Protein AF-A0A2I0SZQ5-F1 (afdb_monomer_lite)

Secondary structure (DSSP, 8-state):
--EEEEEPPPTT--HHHHHHHHHHHHHHHTEEEEE-PPTTSTT--S---HHHHHHHHHHHHHHHHH-

Structure (mmCIF, N/CA/C/O backbone):
data_AF-A0A2I0SZQ5-F1
#
_entry.id   AF-A0A2I0SZQ5-F1
#
loop_
_atom_site.group_PDB
_atom_site.id
_atom_site.type_symbol
_atom_site.label_atom_id
_atom_site.label_alt_id
_atom_site.label_comp_id
_atom_site.label_asym_id
_atom_site.label_entity_id
_atom_site.label_seq_id
_atom_site.pdbx_PDB_ins_code
_atom_site.Cartn_x
_atom_site.Cartn_y
_atom_site.Cartn_z
_atom_site.occupancy
_atom_site.B_iso_or_equiv
_atom_site.auth_seq_id
_atom_site.auth_comp_id
_atom_site.auth_asym_id
_atom_site.auth_atom_id
_atom_site.pdbx_PDB_model_num
ATOM 1 N N . MET A 1 1 ? -16.725 1.662 16.779 1.00 53.38 1 MET A N 1
ATOM 2 C CA . MET A 1 1 ? -16.092 1.918 15.470 1.00 53.38 1 MET A CA 1
ATOM 3 C C . MET A 1 1 ? -14.630 1.525 15.560 1.00 53.38 1 MET A C 1
ATOM 5 O O . MET A 1 1 ? -13.958 2.049 16.436 1.00 53.38 1 MET A O 1
ATOM 9 N N . SER A 1 2 ? -14.158 0.614 14.707 1.00 78.19 2 SER A N 1
ATOM 10 C CA . SER A 1 2 ? -12.717 0.443 14.486 1.00 78.19 2 SER A CA 1
ATOM 11 C C . SER A 1 2 ? -12.308 1.414 13.383 1.00 78.19 2 SER A C 1
ATOM 13 O O . SER A 1 2 ? -12.921 1.405 12.315 1.00 78.19 2 SER A O 1
ATOM 15 N N . TYR A 1 3 ? -11.340 2.287 13.648 1.00 89.69 3 TYR A N 1
ATOM 16 C CA . TYR A 1 3 ? -10.747 3.119 12.605 1.00 89.69 3 TYR A CA 1
ATOM 17 C C . TYR A 1 3 ? -9.697 2.295 11.862 1.00 89.69 3 TYR A C 1
ATOM 19 O O . TYR A 1 3 ? -8.998 1.482 12.467 1.00 89.69 3 TYR A O 1
ATOM 27 N N . THR A 1 4 ? -9.585 2.501 10.552 1.00 92.56 4 THR A N 1
ATOM 28 C CA . THR A 1 4 ? -8.546 1.864 9.740 1.00 92.56 4 THR A CA 1
ATOM 29 C C . THR A 1 4 ? -7.670 2.935 9.119 1.00 92.56 4 THR A C 1
ATOM 31 O O . THR A 1 4 ? -8.176 3.874 8.506 1.00 92.56 4 THR A O 1
ATOM 34 N N . VAL A 1 5 ? -6.359 2.797 9.284 1.00 91.50 5 VAL A N 1
ATOM 35 C CA . VAL A 1 5 ? -5.359 3.670 8.676 1.00 91.50 5 VAL A CA 1
ATOM 36 C C . VAL A 1 5 ? -4.896 3.034 7.373 1.00 91.50 5 VAL A C 1
ATOM 38 O O . VAL A 1 5 ? -4.320 1.946 7.383 1.00 91.50 5 VAL A O 1
ATOM 41 N N . LEU A 1 6 ? -5.131 3.726 6.259 1.00 93.12 6 LEU A N 1
ATOM 42 C CA . LEU A 1 6 ? -4.507 3.415 4.977 1.00 93.12 6 LEU A CA 1
ATOM 43 C C . LEU A 1 6 ? -3.080 3.974 4.984 1.00 93.12 6 LEU A C 1
ATOM 45 O O . LEU A 1 6 ? -2.896 5.187 5.079 1.00 93.12 6 LEU A O 1
ATOM 49 N N . PHE A 1 7 ? -2.081 3.098 4.925 1.00 91.88 7 PHE A N 1
ATOM 50 C CA . PHE A 1 7 ? -0.675 3.459 5.077 1.00 91.88 7 PHE A CA 1
ATOM 51 C C . PHE A 1 7 ? 0.128 3.151 3.809 1.00 91.88 7 PHE A C 1
ATOM 53 O O . PHE A 1 7 ? 0.264 1.995 3.411 1.00 91.88 7 PHE A O 1
ATOM 60 N N . SER A 1 8 ? 0.708 4.195 3.219 1.00 92.00 8 SER A N 1
ATOM 61 C CA . SER A 1 8 ? 1.668 4.108 2.116 1.00 92.00 8 SER A CA 1
ATOM 62 C C . SER A 1 8 ? 3.081 3.922 2.681 1.00 92.00 8 SER A C 1
ATOM 64 O O . SER A 1 8 ? 3.563 4.771 3.433 1.00 92.00 8 SER A O 1
ATOM 66 N N . HIS A 1 9 ? 3.749 2.813 2.356 1.00 89.31 9 HIS A N 1
ATOM 67 C CA . HIS A 1 9 ? 5.089 2.523 2.874 1.00 89.31 9 HIS A CA 1
ATOM 68 C C . HIS A 1 9 ? 6.191 3.351 2.189 1.00 89.31 9 HIS A C 1
ATOM 70 O O . HIS A 1 9 ? 6.004 3.915 1.112 1.00 89.31 9 HIS A O 1
ATOM 76 N N . GLY A 1 10 ? 7.365 3.439 2.820 1.00 84.69 10 GLY A N 1
ATOM 77 C CA . GLY A 1 10 ? 8.527 4.125 2.244 1.00 84.69 10 GLY A CA 1
ATOM 78 C C . GLY A 1 10 ? 9.122 3.391 1.034 1.00 84.69 10 GLY A C 1
ATOM 79 O O . GLY A 1 10 ? 8.839 2.216 0.804 1.00 84.69 10 GLY A O 1
ATOM 80 N N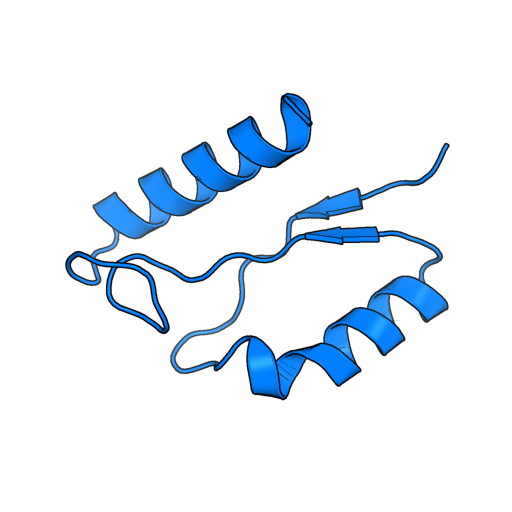 . ASN A 1 11 ? 9.974 4.074 0.267 1.00 79.75 11 ASN A N 1
ATOM 81 C CA . ASN A 1 11 ? 10.707 3.450 -0.840 1.00 79.75 11 ASN A CA 1
ATOM 82 C C . ASN A 1 11 ? 11.660 2.350 -0.328 1.00 79.75 11 ASN A C 1
ATOM 84 O O . ASN A 1 11 ? 12.225 2.485 0.756 1.00 79.75 11 ASN A O 1
ATOM 88 N N . ALA A 1 12 ? 11.856 1.297 -1.128 1.00 77.94 12 ALA A N 1
ATOM 89 C CA . ALA A 1 12 ? 12.709 0.139 -0.832 1.00 77.94 12 ALA A CA 1
ATOM 90 C C . ALA A 1 12 ? 12.346 -0.620 0.462 1.00 77.94 12 ALA A C 1
ATOM 92 O O . ALA A 1 12 ? 13.193 -1.269 1.072 1.00 77.94 12 ALA A O 1
ATOM 93 N N . VAL A 1 13 ? 11.084 -0.534 0.879 1.00 80.69 13 VAL A N 1
ATOM 94 C CA . VAL A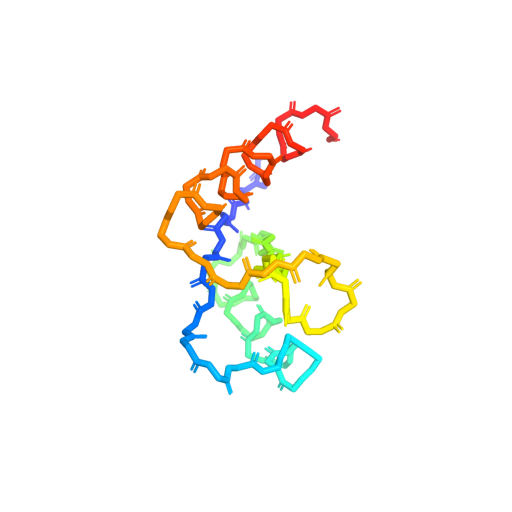 1 13 ? 10.550 -1.250 2.038 1.00 80.69 13 VAL A CA 1
ATOM 95 C C . VAL A 1 13 ? 9.900 -2.555 1.590 1.00 80.69 13 VAL A C 1
ATOM 97 O O . VAL A 1 13 ? 9.165 -2.566 0.608 1.00 80.69 13 VAL A O 1
ATOM 100 N N . ASP A 1 14 ? 10.138 -3.625 2.346 1.00 82.12 14 ASP A N 1
ATOM 101 C CA .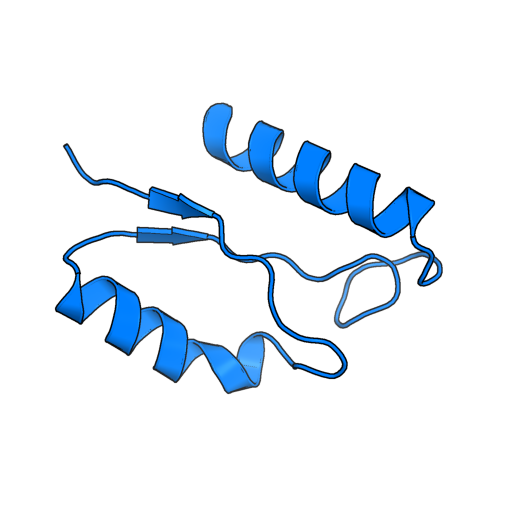 ASP A 1 14 ? 9.401 -4.885 2.242 1.00 82.12 14 ASP A CA 1
ATOM 102 C C . ASP A 1 14 ? 8.264 -4.918 3.276 1.00 82.12 14 ASP A C 1
ATOM 104 O O . ASP A 1 14 ? 8.493 -4.752 4.482 1.00 82.12 14 ASP A O 1
ATOM 108 N N . LEU A 1 15 ? 7.026 -5.124 2.819 1.00 82.88 15 LEU A N 1
ATOM 109 C CA . LEU A 1 15 ? 5.855 -5.161 3.700 1.00 82.88 15 LEU A CA 1
ATOM 110 C C . LEU A 1 15 ? 5.908 -6.299 4.722 1.00 82.88 15 LEU A C 1
ATOM 112 O O . LEU A 1 15 ? 5.465 -6.122 5.860 1.00 82.88 15 LEU A O 1
ATOM 116 N N . GLY A 1 16 ? 6.465 -7.452 4.344 1.00 83.19 16 GLY A N 1
ATOM 117 C CA . GLY A 1 16 ? 6.631 -8.592 5.240 1.00 83.19 16 GLY A CA 1
ATOM 118 C C . GLY A 1 16 ? 7.530 -8.242 6.424 1.00 83.19 16 GLY A C 1
ATOM 119 O O . GLY A 1 16 ? 7.159 -8.480 7.577 1.00 83.19 16 GLY A O 1
ATOM 120 N N . GLN A 1 17 ? 8.663 -7.590 6.160 1.00 84.25 17 GLN A N 1
ATOM 121 C CA . GLN A 1 17 ? 9.579 -7.102 7.194 1.00 84.25 17 GLN A CA 1
ATOM 122 C C . GLN A 1 17 ? 8.947 -6.029 8.096 1.00 84.25 17 GLN A C 1
ATOM 124 O O . GLN A 1 17 ? 9.264 -5.966 9.285 1.00 84.25 17 GLN A O 1
ATOM 129 N N . MET A 1 18 ? 8.026 -5.216 7.570 1.00 87.81 18 MET A N 1
ATOM 130 C CA . MET A 1 18 ? 7.344 -4.160 8.333 1.00 87.81 18 MET A CA 1
ATOM 131 C C . MET A 1 18 ? 6.113 -4.629 9.119 1.00 87.81 18 MET A C 1
ATOM 133 O O . MET A 1 18 ? 5.552 -3.854 9.895 1.00 87.81 18 MET A O 1
ATOM 137 N N . SER A 1 19 ? 5.703 -5.891 8.987 1.00 86.81 19 SER A N 1
ATOM 138 C CA . SER A 1 19 ? 4.523 -6.445 9.670 1.00 86.81 19 SER A CA 1
ATOM 139 C C . SER A 1 19 ? 4.510 -6.184 11.185 1.00 86.81 19 SER A C 1
ATOM 141 O O . SER A 1 19 ? 3.522 -5.683 11.724 1.00 86.81 19 SER A O 1
ATOM 143 N N . SER A 1 20 ? 5.631 -6.424 11.870 1.00 89.94 20 SER A N 1
ATOM 144 C CA . SER A 1 20 ? 5.786 -6.160 13.308 1.00 89.94 20 SER A CA 1
ATOM 145 C C . SER A 1 20 ? 5.581 -4.685 13.668 1.00 89.94 20 SER A C 1
ATOM 147 O O . SER A 1 20 ? 4.992 -4.373 14.706 1.00 89.94 20 SER A O 1
ATOM 149 N N . PHE A 1 21 ? 6.035 -3.769 12.807 1.00 89.88 21 PHE A N 1
ATOM 150 C CA . PHE A 1 21 ? 5.827 -2.335 12.993 1.00 89.88 21 PHE A CA 1
ATOM 151 C C . PHE A 1 21 ? 4.343 -1.977 12.868 1.00 89.88 21 PHE A C 1
ATOM 153 O O . PHE A 1 21 ? 3.821 -1.274 13.731 1.00 89.88 21 PHE A O 1
ATOM 160 N N . TYR A 1 22 ? 3.641 -2.505 11.861 1.00 90.94 22 TYR A N 1
ATOM 161 C CA . TYR A 1 22 ? 2.208 -2.254 11.677 1.00 90.94 22 TYR A CA 1
ATOM 162 C C . TYR A 1 22 ? 1.358 -2.806 12.821 1.00 90.94 22 TYR A C 1
ATOM 164 O O . TYR A 1 22 ? 0.462 -2.112 13.297 1.00 90.94 22 TYR A O 1
ATOM 172 N N . ILE A 1 23 ? 1.670 -4.005 13.318 1.00 89.94 23 ILE A N 1
ATOM 173 C CA . ILE A 1 23 ? 0.982 -4.591 14.478 1.00 89.94 23 ILE A CA 1
ATOM 174 C C . ILE A 1 23 ? 1.201 -3.722 15.721 1.00 89.94 23 ILE A C 1
ATOM 176 O O . ILE A 1 23 ? 0.249 -3.399 16.437 1.00 89.94 23 ILE A O 1
ATOM 180 N N . GLY A 1 24 ? 2.446 -3.304 15.967 1.00 91.94 24 GLY A N 1
ATOM 181 C CA . GLY A 1 24 ? 2.780 -2.427 17.086 1.00 91.94 24 GLY A CA 1
ATOM 182 C C . GLY A 1 24 ? 2.092 -1.065 16.987 1.00 91.94 24 GLY A C 1
ATOM 183 O O . GLY A 1 24 ? 1.566 -0.568 17.984 1.00 91.94 24 GLY A O 1
ATOM 184 N N . LEU A 1 25 ? 2.050 -0.481 15.788 1.00 90.06 25 LEU A N 1
ATOM 185 C CA . LEU A 1 25 ? 1.368 0.780 15.522 1.00 90.06 25 LEU A CA 1
ATOM 186 C C . LEU A 1 25 ? -0.135 0.645 15.771 1.00 90.06 25 LEU A C 1
ATOM 188 O O . LEU A 1 25 ? -0.667 1.385 16.595 1.00 90.06 25 LEU A O 1
ATOM 192 N N . GLY A 1 26 ? -0.789 -0.330 15.133 1.00 91.19 26 GLY A N 1
ATOM 193 C CA . GLY A 1 26 ? -2.227 -0.575 15.256 1.00 91.19 26 GLY A CA 1
ATOM 194 C C . GLY A 1 26 ? -2.664 -0.848 16.694 1.00 91.19 26 GLY A C 1
ATOM 195 O O . GLY A 1 26 ? -3.660 -0.291 17.149 1.00 91.19 26 GLY A O 1
ATOM 196 N N . THR A 1 27 ? -1.864 -1.603 17.454 1.00 90.62 27 THR A N 1
ATOM 197 C CA . THR A 1 27 ? -2.121 -1.860 18.881 1.00 90.62 27 THR A CA 1
ATOM 198 C C . THR A 1 27 ? -2.027 -0.582 19.719 1.00 90.62 27 THR A C 1
ATOM 200 O O . THR A 1 27 ? -2.861 -0.355 20.591 1.00 90.62 27 THR A O 1
ATOM 203 N N . ARG A 1 28 ? -1.035 0.284 19.461 1.00 91.56 28 ARG A N 1
ATOM 204 C CA . ARG A 1 28 ? -0.835 1.529 20.228 1.00 91.56 28 ARG A CA 1
ATOM 205 C C . ARG A 1 28 ? -1.919 2.568 19.972 1.00 91.56 28 ARG A C 1
ATOM 207 O O . ARG A 1 28 ? -2.308 3.268 20.900 1.00 91.56 28 ARG A O 1
ATO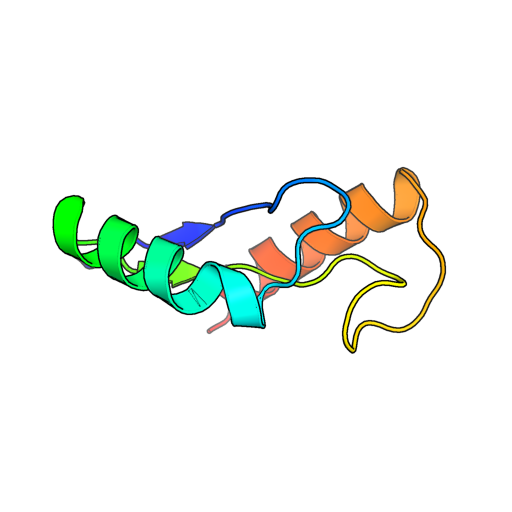M 214 N N . ILE A 1 29 ? -2.373 2.686 18.727 1.00 89.56 29 ILE A N 1
ATOM 215 C CA . ILE A 1 29 ? -3.386 3.677 18.331 1.00 89.56 29 ILE A CA 1
ATOM 216 C C . ILE A 1 29 ? -4.809 3.102 18.321 1.00 89.56 29 ILE A C 1
ATOM 218 O O . ILE A 1 29 ? -5.755 3.824 18.018 1.00 89.56 29 ILE A O 1
ATOM 222 N N . ASN A 1 30 ? -4.963 1.814 18.646 1.00 91.06 30 ASN A N 1
ATOM 223 C CA . ASN A 1 30 ? -6.223 1.073 18.634 1.00 91.06 30 ASN A CA 1
ATOM 224 C C . ASN A 1 30 ? -6.974 1.178 17.289 1.00 91.06 30 ASN A C 1
ATOM 226 O O . ASN A 1 30 ? -8.159 1.515 17.242 1.00 91.06 30 ASN A O 1
ATOM 230 N N . CYS A 1 31 ? -6.255 0.937 16.189 1.00 92.38 31 CYS A N 1
ATOM 231 C CA . CYS A 1 31 ? -6.778 0.994 14.822 1.00 92.38 31 CYS A CA 1
ATOM 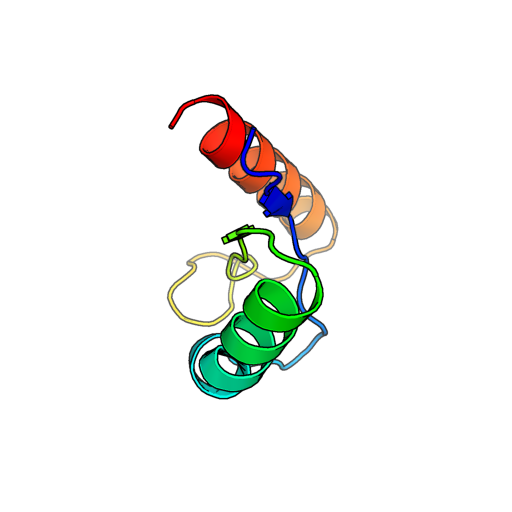232 C C . CYS A 1 31 ? -6.265 -0.181 13.984 1.00 92.38 31 CYS A C 1
ATOM 234 O O . CYS A 1 31 ? -5.168 -0.694 14.208 1.00 92.38 31 CYS A O 1
ATOM 236 N N . ASN A 1 32 ? -7.022 -0.548 12.954 1.00 91.31 32 ASN A N 1
ATOM 237 C CA . ASN A 1 32 ? -6.540 -1.452 11.914 1.00 91.31 32 ASN A CA 1
ATOM 238 C C . ASN A 1 32 ? -5.536 -0.718 11.011 1.00 91.31 32 ASN A C 1
ATOM 240 O O . ASN A 1 32 ? -5.700 0.474 10.743 1.00 91.31 32 ASN A O 1
ATOM 244 N N . ILE A 1 33 ? -4.530 -1.424 10.496 1.00 92.00 33 ILE A N 1
ATOM 245 C CA . ILE A 1 33 ? -3.592 -0.892 9.499 1.00 92.00 33 ILE A CA 1
ATOM 246 C C . ILE A 1 33 ? -3.809 -1.639 8.185 1.00 92.00 33 ILE A C 1
ATOM 248 O O . ILE A 1 33 ? -3.795 -2.868 8.167 1.00 92.00 33 ILE A O 1
ATOM 252 N N . PHE A 1 34 ? -3.996 -0.897 7.097 1.00 92.94 34 PHE A N 1
ATOM 253 C CA . PHE A 1 34 ? -4.069 -1.431 5.743 1.00 92.94 34 PHE A CA 1
ATOM 254 C C . PHE A 1 34 ? -2.923 -0.842 4.917 1.00 92.94 34 PHE A C 1
ATOM 256 O O . PHE A 1 34 ? -2.875 0.367 4.695 1.00 92.94 34 PHE A O 1
ATOM 263 N N . SER A 1 35 ? -2.001 -1.691 4.468 1.00 92.19 35 SER A N 1
ATOM 264 C CA . SER A 1 35 ? -0.888 -1.328 3.585 1.00 92.19 35 SER A CA 1
ATOM 265 C C . SER A 1 35 ? -0.897 -2.200 2.330 1.00 92.19 35 SER A C 1
ATOM 267 O O . SER A 1 35 ? -1.505 -3.270 2.315 1.00 92.19 35 SER A O 1
ATOM 269 N N . TYR A 1 36 ? -0.220 -1.750 1.278 1.00 91.06 36 TYR A N 1
ATOM 270 C CA . TYR A 1 36 ? -0.230 -2.371 -0.048 1.00 91.06 36 TYR A CA 1
ATOM 271 C C . TYR A 1 36 ? 1.129 -2.179 -0.730 1.00 91.06 36 TYR A C 1
ATOM 273 O O . TYR A 1 36 ? 1.806 -1.193 -0.446 1.00 91.06 36 TYR A O 1
ATOM 281 N N . ASP A 1 37 ? 1.532 -3.127 -1.580 1.00 89.44 37 ASP A N 1
ATOM 282 C CA . ASP A 1 37 ? 2.780 -3.050 -2.349 1.00 89.44 37 ASP A CA 1
ATOM 283 C C . ASP A 1 37 ? 2.560 -2.219 -3.615 1.00 89.44 37 ASP A C 1
ATOM 285 O O . ASP A 1 37 ? 1.617 -2.473 -4.375 1.00 89.44 37 ASP A O 1
ATOM 289 N N . TYR A 1 38 ? 3.461 -1.276 -3.883 1.00 89.44 38 TYR A N 1
ATOM 290 C CA . TYR A 1 38 ? 3.441 -0.496 -5.122 1.00 89.44 38 TYR A CA 1
ATOM 291 C C . TYR A 1 38 ? 3.700 -1.354 -6.363 1.00 89.44 38 TYR A C 1
ATOM 293 O O . TYR A 1 38 ? 4.408 -2.362 -6.319 1.00 89.44 38 TYR A O 1
ATOM 301 N N . SER A 1 39 ? 3.197 -0.900 -7.508 1.00 88.62 39 SER A N 1
ATOM 302 C CA . SER A 1 39 ? 3.446 -1.500 -8.818 1.00 88.62 39 SER A CA 1
ATOM 303 C C . SER A 1 39 ? 4.946 -1.720 -9.072 1.00 88.62 39 SER A C 1
ATOM 305 O O . SER A 1 39 ? 5.731 -0.769 -9.130 1.00 88.62 39 SER A O 1
ATOM 307 N N . GLY A 1 40 ? 5.343 -2.978 -9.288 1.00 84.50 40 GLY A N 1
ATOM 308 C CA . GLY A 1 40 ? 6.736 -3.377 -9.519 1.00 84.50 40 GLY A CA 1
ATOM 309 C C . GLY A 1 40 ? 7.539 -3.731 -8.260 1.00 84.50 40 GLY A C 1
ATOM 310 O O . GLY A 1 40 ? 8.739 -3.976 -8.384 1.00 84.50 40 GLY A O 1
ATOM 311 N N . TYR A 1 41 ? 6.910 -3.774 -7.080 1.00 83.19 41 TYR A N 1
ATOM 312 C CA . TYR A 1 41 ? 7.517 -4.206 -5.815 1.00 83.19 41 TYR A CA 1
ATOM 313 C C . TYR A 1 41 ? 6.803 -5.429 -5.227 1.00 83.19 41 TYR A C 1
ATOM 315 O O . TYR A 1 41 ? 5.616 -5.643 -5.463 1.00 83.19 41 TYR A O 1
ATOM 323 N N . GLY A 1 42 ? 7.532 -6.228 -4.441 1.00 82.38 42 GLY A N 1
ATOM 324 C CA . GLY A 1 42 ? 6.980 -7.407 -3.772 1.00 82.38 42 GLY A CA 1
ATOM 325 C C . GLY A 1 42 ? 6.358 -8.385 -4.769 1.00 82.38 42 GLY A C 1
ATOM 326 O O . GLY A 1 42 ? 7.030 -8.883 -5.674 1.00 82.38 42 GLY A O 1
ATOM 327 N N . VAL A 1 43 ? 5.060 -8.643 -4.604 1.00 81.75 43 VAL A N 1
ATOM 328 C CA . VAL A 1 43 ? 4.260 -9.482 -5.514 1.00 81.75 43 VAL A CA 1
ATOM 329 C C . VAL A 1 43 ? 3.489 -8.678 -6.569 1.00 81.75 43 VAL A C 1
ATOM 331 O O . VAL A 1 43 ? 2.870 -9.266 -7.459 1.00 81.75 43 VAL A O 1
ATOM 334 N N . SER A 1 44 ? 3.515 -7.344 -6.495 1.00 83.06 44 SER A N 1
ATOM 335 C CA . SER A 1 44 ? 2.804 -6.462 -7.418 1.00 83.06 44 SER A CA 1
ATOM 336 C C . SER A 1 44 ? 3.508 -6.409 -8.775 1.00 83.06 44 SER A C 1
ATOM 338 O O . SER A 1 44 ? 4.656 -5.981 -8.906 1.00 83.06 44 SER A O 1
ATOM 340 N N . THR A 1 45 ? 2.796 -6.815 -9.827 1.00 83.06 45 THR A N 1
ATOM 341 C CA . THR A 1 45 ? 3.292 -6.731 -11.209 1.00 83.06 45 THR A CA 1
ATOM 342 C C . THR A 1 45 ? 3.351 -5.284 -11.714 1.00 83.06 45 THR A C 1
ATOM 344 O O . THR A 1 45 ? 2.708 -4.401 -11.157 1.00 83.06 45 THR A O 1
ATOM 347 N N . GLY A 1 46 ? 4.068 -5.038 -12.814 1.00 84.69 46 GLY A N 1
ATOM 348 C CA . GLY A 1 46 ? 4.118 -3.727 -13.471 1.00 84.69 46 GLY A CA 1
ATOM 349 C C . GLY A 1 46 ? 5.493 -3.071 -13.388 1.00 84.69 46 GLY A C 1
ATOM 350 O O . GLY A 1 46 ? 6.507 -3.752 -13.246 1.00 84.69 46 GLY A O 1
ATOM 351 N N . LYS A 1 47 ? 5.536 -1.743 -13.543 1.00 85.56 47 LYS A N 1
ATOM 352 C CA . LYS A 1 47 ? 6.769 -0.947 -13.450 1.00 85.56 47 LYS A CA 1
ATOM 353 C C . LYS A 1 47 ? 6.594 0.191 -12.446 1.00 85.56 47 LYS A C 1
ATOM 355 O O . LYS A 1 47 ? 5.544 0.842 -12.483 1.00 85.56 47 LYS A O 1
ATOM 360 N N . PRO A 1 48 ? 7.622 0.491 -11.636 1.00 85.81 48 PRO A N 1
ATOM 361 C CA . PRO A 1 48 ? 7.588 1.642 -10.751 1.00 85.81 48 PRO A CA 1
ATOM 362 C C . PRO A 1 48 ? 7.535 2.927 -11.582 1.00 85.81 48 PRO A C 1
ATOM 364 O O . PRO A 1 48 ? 8.387 3.177 -12.435 1.00 85.81 48 PRO A O 1
ATOM 367 N N . SER A 1 49 ? 6.497 3.728 -11.363 1.00 89.12 49 SER A N 1
ATOM 368 C CA . SER A 1 49 ? 6.361 5.070 -11.929 1.00 89.12 49 SER A CA 1
ATOM 369 C C . SER A 1 49 ? 5.433 5.900 -11.051 1.00 89.12 49 SER A C 1
ATOM 371 O O . SER A 1 49 ? 4.553 5.352 -10.393 1.00 89.12 49 SER A O 1
ATOM 373 N N . GLU A 1 50 ? 5.591 7.220 -11.072 1.00 89.69 50 GLU A N 1
ATOM 374 C CA . GLU A 1 50 ? 4.744 8.137 -10.299 1.00 89.69 50 GLU A CA 1
ATOM 375 C C . GLU A 1 50 ? 3.258 8.012 -10.676 1.00 89.69 50 GLU A C 1
ATOM 377 O O . GLU A 1 50 ? 2.384 7.976 -9.815 1.00 89.69 50 GLU A O 1
ATOM 382 N N . ARG A 1 51 ? 2.959 7.832 -11.968 1.00 91.44 51 ARG A N 1
ATOM 383 C CA . ARG A 1 51 ? 1.586 7.601 -12.435 1.00 91.44 51 ARG A CA 1
ATOM 384 C C . ARG A 1 51 ? 0.977 6.325 -11.848 1.00 91.44 51 ARG A C 1
ATOM 386 O O . ARG A 1 51 ? -0.195 6.325 -11.470 1.00 91.44 51 ARG A O 1
ATOM 393 N N . ASN A 1 52 ? 1.754 5.245 -11.800 1.00 89.81 52 ASN A N 1
ATOM 394 C CA . ASN A 1 52 ? 1.286 3.992 -11.213 1.00 89.81 52 ASN A CA 1
ATOM 395 C C . ASN A 1 52 ? 1.144 4.128 -9.700 1.00 89.81 52 ASN A C 1
ATOM 397 O O . ASN A 1 52 ? 0.139 3.683 -9.177 1.00 89.81 52 ASN A O 1
ATOM 401 N N . LEU A 1 53 ? 2.049 4.850 -9.033 1.00 90.31 53 LEU A N 1
ATOM 402 C CA . LEU A 1 53 ? 1.963 5.127 -7.599 1.00 90.31 53 LEU A CA 1
ATOM 403 C C . LEU A 1 53 ? 0.628 5.789 -7.216 1.00 90.31 53 LEU A C 1
ATOM 405 O O . LEU A 1 53 ? -0.007 5.376 -6.248 1.00 90.31 53 LEU A O 1
ATOM 409 N N . TYR A 1 54 ? 0.167 6.771 -8.000 1.00 92.56 54 TYR A N 1
ATOM 410 C CA . TYR A 1 54 ? -1.160 7.370 -7.805 1.00 92.56 54 TYR A CA 1
ATOM 411 C C . TYR A 1 54 ? -2.302 6.376 -8.048 1.00 92.56 54 TYR A C 1
ATOM 413 O O . TYR A 1 54 ? -3.289 6.367 -7.320 1.00 92.56 54 TYR A O 1
ATOM 421 N N . SER A 1 55 ? -2.157 5.506 -9.046 1.00 92.81 55 SER A N 1
ATOM 422 C CA . SER A 1 55 ? -3.166 4.482 -9.340 1.00 92.81 55 SER A CA 1
ATOM 423 C C . SER A 1 55 ? -3.222 3.404 -8.247 1.00 92.81 55 SER A C 1
ATOM 425 O O . SER A 1 55 ? -4.301 2.913 -7.921 1.00 92.81 55 SER A O 1
ATOM 427 N N . ASP A 1 56 ? -2.076 3.064 -7.654 1.00 93.12 56 ASP A N 1
ATOM 428 C CA . ASP A 1 56 ? -1.948 2.072 -6.589 1.00 93.12 56 ASP A CA 1
ATOM 429 C C . ASP A 1 56 ? -2.674 2.544 -5.317 1.00 93.12 56 ASP A C 1
ATOM 431 O O . ASP A 1 56 ? -3.460 1.786 -4.744 1.00 93.12 56 ASP A O 1
ATOM 435 N N . ILE A 1 57 ? -2.484 3.809 -4.902 1.00 93.88 57 ILE A N 1
ATOM 436 C CA . ILE A 1 57 ? -3.200 4.366 -3.740 1.00 93.88 57 ILE A CA 1
ATOM 437 C C . ILE A 1 57 ? -4.708 4.468 -3.994 1.00 93.88 57 ILE A C 1
ATOM 439 O O . ILE A 1 57 ? -5.494 4.168 -3.094 1.00 93.88 57 ILE A O 1
ATOM 443 N N . ASP A 1 58 ? -5.129 4.824 -5.211 1.00 94.31 58 ASP A N 1
ATOM 444 C CA . ASP A 1 58 ? -6.548 4.861 -5.575 1.00 94.31 58 ASP A CA 1
ATOM 445 C C . ASP A 1 58 ? -7.180 3.466 -5.495 1.00 94.31 58 ASP A C 1
ATOM 447 O O . ASP A 1 58 ? -8.265 3.301 -4.927 1.00 94.31 58 ASP A O 1
ATOM 451 N N . ALA A 1 59 ? -6.490 2.441 -6.002 1.00 93.19 59 ALA A N 1
ATOM 452 C CA . ALA A 1 59 ? -6.939 1.055 -5.917 1.00 93.19 59 ALA A CA 1
ATOM 453 C C . ALA A 1 59 ? -7.006 0.566 -4.460 1.00 93.19 59 ALA A C 1
ATOM 455 O O . ALA A 1 59 ? -7.997 -0.049 -4.059 1.00 93.19 59 ALA A O 1
ATOM 456 N N . ALA A 1 60 ? -5.996 0.880 -3.645 1.00 93.81 60 ALA A N 1
ATOM 457 C CA . ALA A 1 60 ? -5.965 0.540 -2.226 1.00 93.81 60 ALA A CA 1
ATOM 458 C C . ALA A 1 60 ? -7.102 1.220 -1.443 1.00 93.81 60 ALA A C 1
ATOM 460 O O . ALA A 1 60 ? -7.775 0.581 -0.632 1.00 93.81 60 ALA A O 1
ATOM 461 N N . TRP A 1 61 ? -7.373 2.497 -1.726 1.00 93.75 61 TRP A N 1
ATOM 462 C CA . TRP A 1 61 ? -8.490 3.234 -1.141 1.00 93.75 61 TRP A CA 1
ATOM 463 C C . TRP A 1 61 ? -9.845 2.633 -1.519 1.00 93.75 61 TRP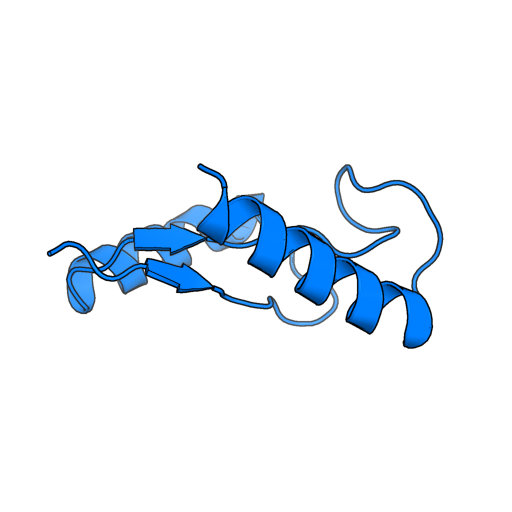 A C 1
ATOM 465 O O . TRP A 1 61 ? -10.716 2.463 -0.661 1.00 93.75 61 TRP A O 1
ATOM 475 N N . GLN A 1 62 ? -10.032 2.265 -2.788 1.00 94.25 62 GLN A N 1
ATOM 476 C CA . GLN A 1 62 ? -11.249 1.586 -3.231 1.00 94.25 62 GLN A CA 1
ATOM 477 C C . GLN A 1 62 ? -11.410 0.220 -2.556 1.00 94.25 62 GLN A C 1
ATOM 479 O O . GLN A 1 62 ? -12.506 -0.096 -2.086 1.00 94.25 62 GLN A O 1
ATOM 484 N N . ALA A 1 63 ? -10.333 -0.561 -2.444 1.00 92.31 63 ALA A N 1
ATOM 485 C CA . ALA A 1 63 ? -10.346 -1.861 -1.776 1.00 92.31 63 ALA A CA 1
ATOM 486 C C . ALA A 1 63 ? -10.731 -1.743 -0.294 1.00 92.31 63 ALA A C 1
ATOM 488 O O . ALA A 1 63 ? -11.530 -2.540 0.191 1.00 92.31 63 ALA A O 1
ATOM 489 N N . LEU A 1 64 ? -10.225 -0.719 0.400 1.00 91.94 64 LEU A N 1
ATOM 490 C CA . LEU A 1 64 ? -10.542 -0.460 1.805 1.00 91.94 64 LEU A CA 1
ATOM 491 C C . LEU A 1 64 ? -12.007 -0.049 2.022 1.00 91.94 64 LEU A C 1
ATOM 493 O O . LEU A 1 64 ? -12.569 -0.305 3.079 1.00 91.94 64 LEU A O 1
ATOM 497 N N . ARG A 1 65 ? -12.633 0.614 1.045 1.00 88.44 65 ARG A N 1
ATOM 498 C CA . ARG A 1 65 ? -14.037 1.053 1.141 1.00 88.44 65 ARG A CA 1
ATOM 499 C C . ARG A 1 65 ? -15.054 -0.008 0.734 1.00 88.44 65 ARG A C 1
ATOM 501 O O . ARG A 1 65 ? -16.235 0.156 1.025 1.00 88.44 65 ARG A O 1
ATOM 508 N N . THR A 1 66 ? -14.626 -1.020 -0.012 1.00 86.12 66 THR A N 1
ATOM 509 C CA . THR A 1 66 ? -15.509 -2.040 -0.602 1.00 86.12 66 THR A CA 1
ATOM 510 C C . THR A 1 66 ? -15.466 -3.377 0.133 1.00 86.12 66 THR A C 1
ATOM 512 O O . THR A 1 66 ? -16.207 -4.289 -0.234 1.00 86.12 66 THR A O 1
ATOM 515 N N . ARG A 1 67 ? -14.632 -3.494 1.168 1.00 58.50 67 ARG A N 1
ATOM 516 C CA . ARG A 1 67 ? -14.481 -4.668 2.031 1.00 58.50 67 ARG A CA 1
ATOM 517 C C . ARG A 1 67 ? -14.655 -4.275 3.488 1.00 58.50 67 ARG A C 1
ATOM 519 O O . ARG A 1 67 ? -15.182 -5.123 4.237 1.00 58.50 67 ARG A O 1
#

Foldseek 3Di:
DAAEDEDEDDPPDDVVVCVVVQVVVCVVVVHHYQYDDFDPDDPHHHDDDPVSVVVRSVVSVVVVVVD

Radius of gyration: 12.51 Å; chains: 1; bounding box: 29×18×34 Å

Sequence (67 aa):
MSYTVLFSHGNAVDLGQMSSFYIGLGTRINCNIFSYDYSGYGVSTGKPSERNLYSDIDAAWQALRTR

Organism: NCBI:txid1758121

pLDDT: mean 87.78, std 7.01, range [53.38, 94.31]

InterPro domains:
  IPR029058 Alpha/Beta hydrolase fold [G3DSA:3.40.50.1820] (2-67)
  IPR029058 Alpha/Beta hydrolase fold [SSF53474] (4-65)